Protein 1BLE (pdb70)

InterPro domains:
  IPR004720 Phosphotransferase system, sorbose subfamily IIB component [PF03830] (4-150)
  IPR004720 Phosphotransferase system, sorbose subfamily IIB component [PS51101] (1-163)
  IPR004720 Phosphotransferase system, sorbose subfamily IIB component [cd00001] (4-154)
  IPR018455 Phosphotransferase system, sorbose subfamily IIB component, subgroup [TIGR00854] (3-153)
  IPR036667 Phosphotransferase system, sorbose subfamily IIB component superfamily [G3DSA:3.40.35.10] (1-163)
  IPR036667 Phosphotransferase system, sorbose subfamily IIB component superfamily [SSF52728] (2-160)

Sequence (161 aa):
MNIVLARIDDRFIHGQILTRWIKVHAADRIIVVSDDIAQDEMRKTLILSVAPSNVKASAVSVSKMAKAFHSPRYEGVTAMLLFENPSDIVSLIEAGVPIKTVNVGGMRFENHRRQITKSVSVTEQDIKAFETLSDKGVKLELRQLPSDASEDFVQILRNVT

Solvent-accessible surface area: 8832 Å² total; per-residue (Å²): 34,77,34,39,12,1,1,0,19,36,164,16,24,102,58,141,47,3,43,89,8,7,146,89,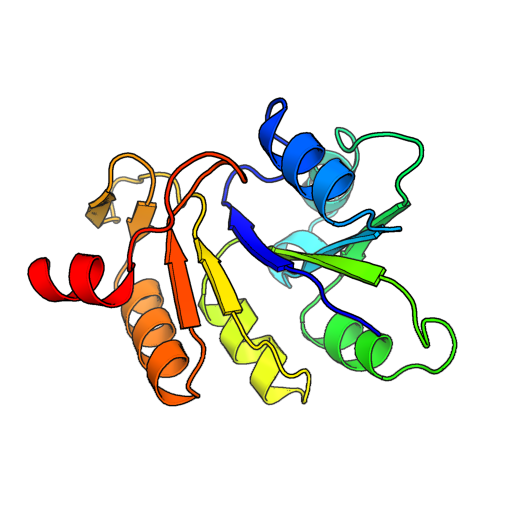67,77,11,63,55,2,13,1,0,1,56,102,0,32,160,63,157,141,80,80,89,108,11,45,75,97,27,39,102,150,21,132,34,46,4,30,25,12,78,102,0,11,142,13,25,107,30,111,193,46,140,61,23,26,0,0,0,0,0,36,33,0,32,24,0,23,46,0,29,126,44,42,1,91,11,179,56,0,2,0,1,9,1,143,112,54,155,131,44,134,108,20,28,202,50,0,2,1,30,147,134,7,28,144,9,2,58,47,0,46,127,106,61,8,110,6,13,18,53,56,40,29,82,64,88,59,94,79,0,39,118,41,5,126,121,51,109

Structure (mmCIF, N/CA/C/O backbone):
data_1BLE
#
_entry.id   1BLE
#
_cell.length_a   106.900
_cell.length_b   106.900
_cell.length_c   106.900
_cell.angle_alpha   90.00
_cell.angle_beta   90.00
_cell.angle_gamma   90.00
#
_symmetry.space_group_name_H-M   'P 43 3 2'
#
loop_
_entity.id
_entity.type
_entity.pdbx_description
1 polymer 'FRUCTOSE PERMEASE'
2 water water
#
loop_
_atom_site.group_PDB
_atom_site.id
_atom_site.type_symbol
_atom_site.label_atom_id
_atom_site.label_alt_id
_atom_site.label_comp_id
_atom_site.label_asym_id
_atom_site.label_entity_id
_atom_site.label_seq_id
_atom_site.pdbx_PDB_ins_code
_atom_site.Cartn_x
_atom_site.Cartn_y
_atom_site.Cartn_z
_atom_site.occupancy
_atom_site.B_iso_or_equiv
_atom_site.auth_seq_id
_atom_site.auth_comp_id
_atom_site.auth_asym_id
_atom_site.auth_atom_id
_atom_site.pdbx_PDB_model_num
ATOM 1 N N . MET A 1 2 ? 3.461 70.316 27.465 1.00 60.11 2 MET A N 1
ATOM 2 C CA . MET A 1 2 ? 4.916 70.058 27.389 1.00 56.36 2 MET A CA 1
ATOM 3 C C . MET A 1 2 ? 5.234 68.604 27.702 1.00 54.65 2 MET A C 1
ATOM 4 O O . MET A 1 2 ? 4.725 68.036 28.678 1.00 55.37 2 MET A O 1
ATOM 9 N N . ASN A 1 3 ? 6.107 68.012 26.899 1.00 53.85 3 ASN A N 1
ATOM 10 C CA . ASN A 1 3 ? 6.471 66.606 27.095 1.00 53.56 3 ASN A CA 1
ATOM 11 C C . ASN A 1 3 ? 7.754 66.464 27.901 1.00 51.48 3 ASN A C 1
ATOM 12 O O . ASN A 1 3 ? 8.856 66.682 27.381 1.00 50.92 3 ASN A O 1
ATOM 17 N N . ILE A 1 4 ? 7.591 66.100 29.173 1.00 49.02 4 ILE A N 1
ATOM 18 C CA . ILE A 1 4 ? 8.688 65.905 30.134 1.00 48.53 4 ILE A CA 1
ATOM 19 C C . ILE A 1 4 ? 9.249 64.464 30.000 1.00 49.74 4 ILE A C 1
ATOM 20 O O . ILE A 1 4 ? 8.623 63.493 30.451 1.00 54.73 4 ILE A O 1
ATOM 25 N N . VAL A 1 5 ? 10.440 64.323 29.419 1.00 46.17 5 VAL A N 1
ATOM 26 C CA . VAL A 1 5 ? 11.014 63.014 29.189 1.00 44.61 5 VAL A CA 1
ATOM 27 C C . VAL A 1 5 ? 11.826 62.405 30.332 1.00 46.07 5 VAL A C 1
ATOM 28 O O . VAL A 1 5 ? 12.059 61.181 30.357 1.00 45.87 5 VAL A O 1
ATOM 32 N N . LEU A 1 6 ? 12.237 63.250 31.286 1.00 46.50 6 LEU A N 1
ATOM 33 C CA . LEU A 1 6 ? 13.055 62.816 32.440 1.00 46.08 6 LEU A CA 1
ATOM 34 C C . LEU A 1 6 ? 13.084 63.919 33.449 1.00 44.72 6 LEU A C 1
ATOM 35 O O . LEU A 1 6 ? 13.261 65.058 33.043 1.00 45.78 6 LEU A O 1
ATOM 40 N N . ALA A 1 7 ? 12.868 63.599 34.730 1.00 44.76 7 ALA A N 1
ATOM 41 C CA . ALA A 1 7 ? 12.941 64.584 35.830 1.00 44.05 7 ALA A CA 1
ATOM 42 C C . ALA A 1 7 ? 14.119 64.020 36.611 1.00 45.34 7 ALA A C 1
ATOM 43 O O . ALA A 1 7 ? 14.063 62.877 37.037 1.00 49.07 7 ALA A O 1
ATOM 45 N N . ARG A 1 8 ? 15.205 64.781 36.748 1.00 45.93 8 ARG A N 1
ATOM 46 C CA . ARG A 1 8 ? 16.424 64.280 37.422 1.00 45.50 8 ARG A CA 1
ATOM 47 C C . ARG A 1 8 ? 16.902 65.073 38.606 1.00 45.34 8 ARG A C 1
ATOM 48 O O . ARG A 1 8 ? 16.901 66.308 38.570 1.00 45.85 8 ARG A O 1
ATOM 56 N N . ILE A 1 9 ? 17.368 64.362 39.628 1.00 43.14 9 ILE A N 1
ATOM 57 C CA . ILE A 1 9 ? 17.898 65.018 40.797 1.00 43.09 9 ILE A CA 1
ATOM 58 C C . ILE A 1 9 ? 19.402 64.972 40.680 1.00 46.67 9 ILE A C 1
ATOM 59 O O . ILE A 1 9 ? 20.011 63.907 40.539 1.00 45.75 9 ILE A O 1
ATOM 64 N N . ASP A 1 10 ? 20.006 66.146 40.786 1.00 50.74 10 ASP A N 1
ATOM 65 C CA . ASP A 1 10 ? 21.436 66.235 40.714 1.00 53.50 10 ASP A CA 1
ATOM 66 C C . ASP A 1 10 ? 21.986 67.542 41.222 1.00 54.85 10 ASP A C 1
ATOM 67 O O . ASP A 1 10 ? 21.899 68.533 40.532 1.00 55.15 10 ASP A O 1
ATOM 72 N N . ASP A 1 11 ? 22.578 67.488 42.418 1.00 61.92 11 ASP A N 1
ATOM 73 C CA . ASP A 1 11 ? 23.226 68.577 43.178 1.00 62.05 11 ASP A CA 1
ATOM 74 C C . ASP A 1 11 ? 24.222 69.316 42.337 1.00 64.77 11 ASP A C 1
ATOM 75 O O . ASP A 1 11 ? 24.267 70.528 42.435 1.00 66.49 11 ASP A O 1
ATOM 80 N N . ARG A 1 12 ? 25.048 68.589 41.560 1.00 67.51 12 ARG A N 1
ATOM 81 C CA . ARG A 1 12 ? 26.103 69.162 40.695 1.00 70.56 12 ARG A CA 1
ATOM 82 C C . ARG A 1 12 ? 25.759 69.720 39.288 1.00 75.64 12 ARG A C 1
ATOM 83 O O . ARG A 1 12 ? 26.621 70.349 38.649 1.00 77.28 12 ARG A O 1
ATOM 91 N N . PHE A 1 13 ? 24.500 69.519 38.851 1.00 81.60 13 PHE A N 1
ATOM 92 C CA . PHE A 1 13 ? 23.868 70.003 37.575 1.00 86.13 13 PHE A CA 1
ATOM 93 C C . PHE A 1 13 ? 24.421 69.588 36.202 1.00 90.92 13 PHE A C 1
ATOM 94 O O . PHE A 1 13 ? 24.099 68.491 35.697 1.00 93.08 13 PHE A O 1
ATOM 102 N N . ILE A 1 14 ? 25.131 70.539 35.573 1.00 94.12 14 ILE A N 1
ATOM 103 C CA . ILE A 1 14 ? 25.781 70.369 34.264 1.00 94.13 14 ILE A CA 1
ATOM 104 C C . ILE A 1 14 ? 27.264 70.036 34.499 1.00 97.91 14 ILE A C 1
ATOM 105 O O . ILE A 1 14 ? 28.154 70.887 34.293 1.00 99.75 14 ILE A O 1
ATOM 110 N N . HIS A 1 15 ? 27.495 68.818 35.004 1.00 99.55 15 HIS A N 1
ATOM 111 C CA . HIS A 1 15 ? 28.817 68.284 35.303 1.00 101.97 15 HIS A CA 1
ATOM 112 C C . HIS A 1 15 ? 29.148 67.145 34.321 1.00 101.30 15 HIS A C 1
ATOM 113 O O . HIS A 1 15 ? 28.294 66.295 34.033 1.00 103.28 15 HIS A O 1
ATOM 120 N N . GLY A 1 16 ? 30.390 67.132 33.825 1.00 97.57 16 GLY A N 1
ATOM 121 C CA . GLY A 1 16 ? 30.839 66.086 32.919 1.00 92.32 16 GLY A CA 1
ATOM 122 C C . GLY A 1 16 ? 29.951 65.761 31.731 1.00 88.91 16 GLY A C 1
ATOM 123 O O . GLY A 1 16 ? 29.111 66.565 31.321 1.00 89.81 16 GLY A O 1
ATOM 124 N N . GLN A 1 17 ? 30.117 64.562 31.189 1.00 84.46 17 GLN A N 1
ATOM 125 C CA . GLN A 1 17 ? 29.336 64.146 30.036 1.00 79.40 17 GLN A CA 1
ATOM 126 C C . GLN A 1 17 ? 28.011 63.519 30.424 1.00 75.00 17 GLN A C 1
ATOM 127 O O . GLN A 1 17 ? 27.235 63.159 29.555 1.00 76.76 17 GLN A O 1
ATOM 133 N N . ILE A 1 18 ? 27.751 63.390 31.719 1.00 67.90 18 ILE A N 1
ATOM 134 C CA . ILE A 1 18 ? 26.519 62.790 32.193 1.00 62.16 18 ILE A CA 1
ATOM 135 C C . ILE A 1 18 ? 25.241 63.339 31.537 1.00 60.94 18 ILE A C 1
ATOM 136 O O . ILE A 1 18 ? 24.561 62.646 30.775 1.00 60.27 18 ILE A O 1
ATOM 141 N N . LEU A 1 19 ? 24.907 64.588 31.817 1.00 59.18 19 LEU A N 1
ATOM 142 C CA . LEU A 1 19 ? 23.683 65.161 31.275 1.00 58.05 19 LEU A CA 1
ATOM 143 C C . LEU A 1 19 ? 23.542 65.069 29.744 1.00 57.97 19 LEU A C 1
ATOM 144 O O . LEU A 1 19 ? 22.465 64.823 29.223 1.00 58.06 19 LEU A O 1
ATOM 149 N N . THR A 1 20 ? 24.651 65.237 29.043 1.00 58.36 20 THR A N 1
ATOM 150 C CA . THR A 1 20 ? 24.689 65.178 27.586 1.00 58.49 20 THR A CA 1
ATOM 151 C C . THR A 1 20 ? 24.214 63.809 27.114 1.00 60.97 20 THR A C 1
ATOM 152 O O . THR A 1 20 ? 23.457 63.678 26.148 1.00 63.09 20 THR A O 1
ATOM 156 N N . ARG A 1 21 ? 24.618 62.781 27.834 1.00 61.42 21 ARG A N 1
ATOM 157 C CA . ARG A 1 21 ? 24.235 61.444 27.450 1.00 60.65 21 ARG A CA 1
ATOM 158 C C . ARG A 1 21 ? 22.740 61.243 27.565 1.00 58.72 21 ARG A C 1
ATOM 159 O O . ARG A 1 21 ? 22.145 60.625 26.697 1.00 57.72 21 ARG A O 1
ATOM 167 N N . TRP A 1 22 ? 22.110 61.832 28.582 1.00 58.18 22 TRP A N 1
ATOM 168 C CA . TRP A 1 22 ? 20.666 61.678 28.741 1.00 55.63 22 TRP A CA 1
ATOM 169 C C . TRP A 1 22 ? 19.974 62.400 27.624 1.00 57.75 22 TRP A C 1
ATOM 170 O O . TRP A 1 22 ? 19.011 61.897 27.055 1.00 58.45 22 TRP A O 1
ATOM 181 N N . ILE A 1 23 ? 20.520 63.553 27.280 1.00 58.37 23 ILE A N 1
ATOM 182 C CA . ILE A 1 23 ? 19.955 64.358 26.224 1.00 60.78 23 ILE A CA 1
ATOM 183 C C . ILE A 1 23 ? 19.970 63.633 24.882 1.00 62.10 23 ILE A C 1
ATOM 184 O O . ILE A 1 23 ? 18.919 63.429 24.276 1.00 61.76 23 ILE A O 1
ATOM 189 N N . LYS A 1 24 ? 21.150 63.183 24.441 1.00 62.99 24 LYS A N 1
ATOM 190 C CA . LYS A 1 24 ? 21.247 62.504 23.128 1.00 61.70 24 LYS A CA 1
ATOM 191 C C . LYS A 1 24 ? 20.264 61.338 23.040 1.00 57.60 24 LYS A C 1
ATOM 192 O O . LYS A 1 24 ? 19.635 61.108 22.010 1.00 61.49 24 LYS A O 1
ATOM 198 N N . VAL A 1 25 ? 20.019 60.735 24.183 1.00 52.37 25 VAL A N 1
ATOM 199 C CA . VAL A 1 25 ? 19.183 59.579 24.247 1.00 51.77 25 VAL A CA 1
ATOM 200 C C . VAL A 1 25 ? 17.709 59.878 24.164 1.00 52.90 25 VAL A C 1
ATOM 201 O O . VAL A 1 25 ? 16.964 59.140 23.557 1.00 55.00 25 VAL A O 1
ATOM 205 N N . HIS A 1 26 ? 17.264 60.960 24.764 1.00 54.97 26 HIS A N 1
ATOM 206 C CA . HIS A 1 26 ? 15.845 61.292 24.698 1.00 55.89 26 HIS A CA 1
ATOM 207 C C . HIS A 1 26 ? 15.585 62.302 23.561 1.00 59.92 26 HIS A C 1
ATOM 208 O O . HIS A 1 26 ? 14.428 62.539 23.195 1.00 62.58 26 HIS A O 1
ATOM 215 N N . ALA A 1 27 ? 16.647 62.887 23.005 1.00 60.19 27 ALA A N 1
ATOM 216 C CA . ALA A 1 27 ? 16.501 63.906 21.977 1.00 60.03 27 ALA A CA 1
ATOM 217 C C . ALA A 1 27 ? 15.605 65.054 22.546 1.00 61.67 27 ALA A C 1
ATOM 218 O O . ALA A 1 27 ? 14.466 65.258 22.110 1.00 64.28 27 ALA A O 1
ATOM 220 N N . ALA A 1 28 ? 16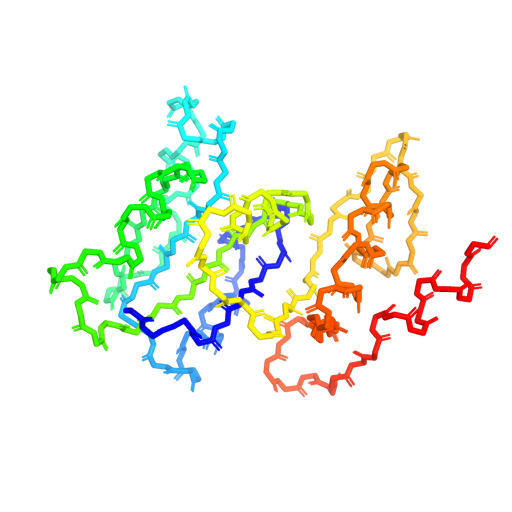.109 65.774 23.549 1.00 59.34 28 ALA A N 1
ATOM 221 C CA . ALA A 1 28 ? 15.347 66.855 24.161 1.00 58.02 28 ALA A CA 1
ATOM 222 C C . ALA A 1 28 ? 15.785 68.172 23.578 1.00 58.26 28 ALA A C 1
ATOM 223 O O . ALA A 1 28 ? 16.940 68.317 23.205 1.00 57.98 28 ALA A O 1
ATOM 225 N N . ASP A 1 29 ? 14.856 69.120 23.496 1.00 60.30 29 ASP A N 1
ATOM 226 C CA . ASP A 1 29 ? 15.133 70.429 22.923 1.00 66.06 29 ASP A CA 1
ATOM 227 C C . ASP A 1 29 ? 15.760 71.322 24.001 1.00 68.25 29 ASP A C 1
ATOM 228 O O . ASP A 1 29 ? 16.762 72.028 23.764 1.00 69.22 29 ASP A O 1
ATOM 233 N N . ARG A 1 30 ? 15.210 71.218 25.208 1.00 67.83 30 ARG A N 1
ATOM 234 C CA . ARG A 1 30 ? 15.648 72.041 26.332 1.00 67.01 30 ARG A CA 1
ATOM 235 C C . ARG A 1 30 ? 15.841 71.381 27.694 1.00 63.54 30 ARG A C 1
ATOM 236 O O . ARG A 1 30 ? 15.213 70.371 27.989 1.00 62.18 30 ARG A O 1
ATOM 244 N N . ILE A 1 31 ? 16.698 71.996 28.517 1.00 58.76 31 ILE A N 1
ATOM 245 C CA . ILE A 1 31 ? 16.995 71.559 29.873 1.00 53.43 31 ILE A CA 1
ATOM 246 C C . ILE A 1 31 ? 16.553 72.680 30.790 1.00 51.25 31 ILE A C 1
ATOM 247 O O . ILE A 1 31 ? 16.984 73.811 30.645 1.00 49.63 31 ILE A O 1
ATOM 252 N N . ILE A 1 32 ? 15.710 72.377 31.753 1.00 48.89 32 ILE A N 1
ATOM 253 C CA . ILE A 1 32 ? 15.282 73.417 32.644 1.00 49.46 32 ILE A CA 1
ATOM 254 C C . ILE A 1 32 ? 15.620 73.049 34.079 1.00 50.08 32 ILE A C 1
ATOM 255 O O . ILE A 1 32 ? 15.327 71.940 34.532 1.00 51.81 32 ILE A O 1
ATOM 260 N N . VAL A 1 33 ? 16.291 73.958 34.776 1.00 50.45 33 VAL A N 1
ATOM 261 C CA . VAL A 1 33 ? 16.623 73.730 36.195 1.00 48.93 33 VAL A CA 1
ATOM 262 C C . VAL A 1 33 ? 15.467 74.341 36.979 1.00 48.02 33 VAL A C 1
ATOM 263 O O . VAL A 1 33 ? 15.096 75.505 36.771 1.00 48.04 33 VAL A O 1
ATOM 267 N N . VAL A 1 34 ? 14.825 73.521 37.797 1.00 46.77 34 VAL A N 1
ATOM 268 C CA . VAL A 1 34 ? 13.673 73.990 38.571 1.00 45.56 34 VAL A CA 1
ATOM 269 C C . VAL A 1 34 ? 14.107 74.110 40.038 1.00 46.06 34 VAL A C 1
ATOM 270 O O . VAL A 1 34 ? 14.471 73.123 40.670 1.00 47.32 34 VAL A O 1
ATOM 274 N N . SER A 1 35 ? 14.145 75.333 40.551 1.00 46.56 35 SER A N 1
ATOM 275 C CA . SER A 1 35 ? 14.555 75.568 41.940 1.00 49.27 35 SER A CA 1
ATOM 276 C C . SER A 1 35 ? 14.302 77.004 42.267 1.00 51.35 35 SER A C 1
ATOM 277 O O . SER A 1 35 ? 14.743 77.854 41.531 1.00 52.07 35 SER A O 1
ATOM 280 N N . ASP A 1 36 ? 13.623 77.280 43.384 1.00 56.93 36 ASP A N 1
ATOM 281 C CA . ASP A 1 36 ? 13.334 78.666 43.786 1.00 58.74 36 ASP A CA 1
ATOM 282 C C . ASP A 1 36 ? 14.614 79.404 44.190 1.00 60.81 36 ASP A C 1
ATOM 283 O O . ASP A 1 36 ? 14.849 80.506 43.720 1.00 63.03 36 ASP A O 1
ATOM 288 N N . ASP A 1 37 ? 15.483 78.748 44.961 1.00 62.55 37 ASP A N 1
ATOM 289 C CA . ASP A 1 37 ? 16.748 79.332 45.424 1.00 64.86 37 ASP A CA 1
ATOM 290 C C . ASP A 1 37 ? 17.635 79.778 44.247 1.00 62.69 37 ASP A C 1
ATOM 291 O O . ASP A 1 37 ? 18.072 80.912 44.171 1.00 63.05 37 ASP A O 1
ATOM 296 N N . ILE A 1 38 ? 17.920 78.851 43.348 1.00 61.28 38 ILE A N 1
ATOM 297 C CA . ILE A 1 38 ? 18.752 79.087 42.176 1.00 57.99 38 ILE A CA 1
ATOM 298 C C . ILE A 1 38 ? 18.161 80.144 41.219 1.00 59.03 38 ILE A C 1
ATOM 299 O O . ILE A 1 38 ? 18.884 80.825 40.509 1.00 61.00 38 ILE A O 1
ATOM 304 N N . ALA A 1 39 ? 16.855 80.328 41.240 1.00 59.85 39 ALA A N 1
ATOM 305 C CA . ALA A 1 39 ? 16.216 81.269 40.324 1.00 59.87 39 ALA A CA 1
ATOM 306 C C . ALA A 1 39 ? 16.258 82.691 40.782 1.00 61.38 39 ALA A C 1
ATOM 307 O O . ALA A 1 39 ? 16.005 83.586 39.992 1.00 63.68 39 ALA A O 1
ATOM 309 N N . GLN A 1 40 ? 16.412 82.886 42.084 1.00 61.91 40 GLN A N 1
ATOM 310 C CA . GLN A 1 40 ? 16.495 84.221 42.666 1.00 61.18 40 GLN A CA 1
ATOM 311 C C . GLN A 1 40 ? 17.959 84.585 42.961 1.00 61.84 40 GLN A C 1
ATOM 312 O O . GLN A 1 40 ? 18.239 85.697 43.417 1.00 66.84 40 GLN A O 1
ATOM 318 N N . ASP A 1 41 ? 18.888 83.663 42.720 1.00 59.47 41 ASP A N 1
ATOM 319 C CA . ASP A 1 41 ? 20.282 83.925 43.021 1.00 59.08 41 ASP A CA 1
ATOM 320 C C . ASP A 1 41 ? 21.034 84.160 41.754 1.00 59.88 41 ASP A C 1
ATOM 321 O O . ASP A 1 41 ? 21.463 83.225 41.104 1.00 57.10 41 ASP A O 1
ATOM 326 N N . GLU A 1 42 ? 21.228 85.434 41.441 1.00 65.36 42 GLU A N 1
ATOM 327 C CA . GLU A 1 42 ? 21.937 85.876 40.233 1.00 68.50 42 GLU A CA 1
ATOM 328 C C . GLU A 1 42 ? 23.317 85.226 39.975 1.00 68.71 42 GLU A C 1
ATOM 329 O O . GLU A 1 42 ? 23.661 84.896 38.844 1.00 73.20 42 GLU A O 1
ATOM 335 N N . MET A 1 43 ? 24.091 85.020 41.019 1.00 66.31 43 MET A N 1
ATOM 336 C CA . MET A 1 43 ? 25.397 84.397 40.883 1.00 66.17 43 MET A CA 1
ATOM 337 C C . MET A 1 43 ? 25.319 82.895 40.621 1.00 65.94 43 MET A C 1
ATOM 338 O O . MET A 1 43 ? 26.304 82.273 40.221 1.00 70.11 43 MET A O 1
ATOM 343 N N . ARG A 1 44 ? 24.158 82.301 40.829 1.00 63.06 44 ARG A N 1
ATOM 344 C CA . ARG A 1 44 ? 24.034 80.872 40.652 1.00 58.56 44 ARG A CA 1
ATOM 345 C C . ARG A 1 44 ? 23.204 80.484 39.422 1.00 56.25 44 ARG A C 1
ATOM 346 O O . ARG A 1 44 ? 23.436 79.427 38.837 1.00 52.34 44 ARG A O 1
ATOM 354 N N . LYS A 1 45 ? 22.239 81.318 39.019 1.00 56.58 45 LYS A N 1
ATOM 355 C CA . LYS A 1 45 ? 21.440 80.992 37.829 1.00 57.60 45 LYS A CA 1
ATOM 356 C C . LYS A 1 45 ? 22.410 80.984 36.633 1.00 60.34 45 LYS A C 1
ATOM 357 O O . LYS A 1 45 ? 22.577 79.958 35.969 1.00 61.39 45 LYS A O 1
ATOM 363 N N . THR A 1 46 ? 23.119 82.095 36.430 1.00 63.89 46 THR A N 1
ATOM 364 C CA . THR A 1 46 ? 24.089 82.230 35.336 1.00 65.21 46 THR A CA 1
ATOM 365 C C . THR A 1 46 ? 25.071 81.079 35.363 1.00 64.13 46 THR A C 1
ATOM 366 O O . THR A 1 46 ? 25.078 80.239 34.486 1.00 62.62 46 THR A O 1
ATOM 370 N N . LEU A 1 47 ? 25.845 81.033 36.440 1.00 67.42 47 LEU A N 1
ATOM 371 C CA . LEU A 1 47 ? 26.855 80.007 36.698 1.00 68.74 47 LEU A CA 1
ATOM 372 C C . LEU A 1 47 ? 26.384 78.562 36.486 1.00 69.40 47 LEU A C 1
ATOM 373 O O . LEU A 1 47 ? 27.199 77.702 36.202 1.00 72.71 47 LEU A O 1
ATOM 378 N N . ILE A 1 48 ? 25.096 78.270 36.609 1.00 69.33 48 ILE A N 1
ATOM 379 C CA . ILE A 1 48 ? 24.664 76.896 36.355 1.00 70.35 48 ILE A CA 1
ATOM 380 C C . ILE A 1 48 ? 24.488 76.691 34.846 1.00 68.78 48 ILE A C 1
ATOM 381 O O . ILE A 1 48 ? 25.116 75.821 34.275 1.00 67.08 48 ILE A O 1
ATOM 386 N N . LEU A 1 49 ? 23.739 77.588 34.209 1.00 69.63 49 LEU A N 1
ATOM 387 C CA . LEU A 1 49 ? 23.413 77.533 32.779 1.00 72.23 49 LEU A CA 1
ATOM 388 C C . LEU A 1 49 ? 24.536 77.902 31.841 1.00 74.36 49 LEU A C 1
ATOM 389 O O . LEU A 1 49 ? 24.321 78.056 30.640 1.00 76.28 49 LEU A O 1
ATOM 394 N N . SER A 1 50 ? 25.705 78.177 32.384 1.00 76.09 50 SER A N 1
ATOM 395 C CA . SER A 1 50 ? 26.823 78.561 31.530 1.00 75.36 50 SER A CA 1
ATOM 396 C C . SER A 1 50 ? 27.753 77.403 31.111 1.00 76.82 50 SER A C 1
ATOM 397 O O . SER A 1 50 ? 28.718 77.611 30.394 1.00 79.55 50 SER A O 1
ATOM 400 N N . VAL A 1 51 ? 27.476 76.194 31.565 1.00 76.77 51 VAL A N 1
ATOM 401 C CA . VAL A 1 51 ? 28.309 75.092 31.198 1.00 77.89 51 VAL A CA 1
ATOM 402 C C . VAL A 1 51 ? 27.456 74.024 30.585 1.00 82.55 51 VAL A C 1
ATOM 403 O O . VAL A 1 51 ? 27.845 72.858 30.559 1.00 85.66 51 VAL A O 1
ATOM 407 N N . ALA A 1 52 ? 26.268 74.424 30.130 1.00 84.78 52 ALA A N 1
ATOM 408 C CA . ALA A 1 52 ? 25.331 73.513 29.460 1.00 87.06 52 ALA A CA 1
ATOM 409 C C . ALA A 1 52 ? 25.721 73.442 27.966 1.00 88.25 52 ALA A C 1
ATOM 410 O O . ALA A 1 52 ? 26.260 74.415 27.428 1.00 88.13 52 ALA A O 1
ATOM 412 N N . PRO A 1 53 ? 25.456 72.291 27.292 1.00 87.96 53 PRO A N 1
ATOM 413 C CA . PRO A 1 53 ? 25.774 72.079 25.862 1.00 87.27 53 PRO A CA 1
ATOM 414 C C . PRO A 1 53 ? 24.976 72.916 24.842 1.00 89.52 53 PRO A C 1
ATOM 415 O O . PRO A 1 53 ? 23.806 73.265 25.086 1.00 91.08 53 PRO A O 1
ATOM 419 N N . SER A 1 54 ? 25.631 73.298 23.729 1.00 89.89 54 SER A N 1
ATOM 420 C CA . SER A 1 54 ? 24.988 74.087 22.668 1.00 86.88 54 SER A CA 1
ATOM 421 C C . SER A 1 54 ? 24.155 73.138 21.819 1.00 85.54 54 SER A C 1
ATOM 422 O O . SER A 1 54 ? 24.387 71.921 21.826 1.00 85.84 54 SER A O 1
ATOM 425 N N . ASN A 1 55 ? 23.239 73.699 21.040 1.00 82.55 55 ASN A N 1
ATOM 426 C CA . ASN A 1 55 ? 22.303 72.905 20.242 1.00 80.69 55 ASN A CA 1
ATOM 427 C C . ASN A 1 55 ? 21.225 72.507 21.239 1.00 78.19 55 ASN A C 1
ATOM 428 O O . ASN A 1 55 ? 20.330 71.707 20.929 1.00 80.76 55 ASN A O 1
ATOM 433 N N . VAL A 1 56 ? 21.360 73.011 22.467 1.00 72.07 56 VAL A N 1
ATOM 434 C CA . VAL A 1 56 ? 20.360 72.760 23.510 1.00 67.56 56 VAL A CA 1
ATOM 435 C C . VAL A 1 56 ? 20.049 74.028 24.317 1.00 63.82 56 VAL A C 1
ATOM 436 O O . VAL A 1 56 ? 20.945 74.649 24.900 1.00 62.26 56 VAL A O 1
ATOM 440 N N . LYS A 1 57 ? 18.786 74.431 24.304 1.00 58.65 57 LYS A N 1
ATOM 441 C CA . LYS A 1 57 ? 18.366 75.616 25.024 1.00 58.31 57 LYS A CA 1
ATOM 442 C C . LYS A 1 57 ? 18.286 75.215 26.503 1.00 55.68 57 LYS A C 1
ATOM 443 O O . LYS A 1 57 ? 17.952 74.091 26.829 1.00 56.82 57 LYS A O 1
ATOM 449 N N . ALA A 1 58 ? 18.685 76.114 27.387 1.00 52.20 58 ALA A N 1
ATOM 450 C CA . ALA A 1 58 ? 18.714 75.853 28.805 1.00 47.85 58 ALA A CA 1
ATOM 451 C C . ALA A 1 58 ? 18.225 77.056 29.544 1.00 48.71 58 ALA A C 1
ATOM 452 O O . ALA A 1 58 ? 18.441 78.157 29.114 1.00 51.54 58 ALA A O 1
ATOM 454 N N . SER A 1 59 ? 17.568 76.864 30.668 1.00 51.48 59 SER A N 1
ATOM 455 C CA . SER A 1 59 ? 17.118 78.021 31.451 1.00 54.93 59 SER A CA 1
ATOM 456 C C . SER A 1 59 ? 16.802 77.588 32.867 1.00 52.81 59 SER A C 1
ATOM 457 O O . SER A 1 59 ? 16.635 76.397 33.135 1.00 56.45 59 SER A O 1
ATOM 460 N N . ALA A 1 60 ? 16.802 78.532 33.792 1.00 50.58 60 ALA A N 1
ATOM 461 C CA . ALA A 1 60 ? 16.510 78.186 35.183 1.00 50.00 60 ALA A CA 1
ATOM 462 C C . ALA A 1 60 ? 15.310 78.971 35.689 1.00 50.16 60 ALA A C 1
ATOM 463 O O . ALA A 1 60 ? 15.291 80.199 35.693 1.00 52.24 60 ALA A O 1
ATOM 465 N N . VAL A 1 61 ? 14.290 78.245 36.089 1.00 50.20 61 VAL A N 1
ATOM 466 C CA . VAL A 1 61 ? 13.089 78.866 36.577 1.00 51.21 61 VAL A CA 1
ATOM 467 C C . VAL A 1 61 ? 12.754 78.315 37.959 1.00 53.94 61 VAL A C 1
ATOM 468 O O . VAL A 1 61 ? 13.409 77.391 38.446 1.00 54.75 61 VAL A O 1
ATOM 472 N N . SER A 1 62 ? 11.736 78.908 38.575 1.00 57.15 62 SER A N 1
ATOM 473 C CA . SER A 1 62 ? 11.216 78.542 39.892 1.00 61.28 62 SER A CA 1
ATOM 474 C C . SER A 1 62 ? 10.040 77.555 39.780 1.00 64.14 62 SER A C 1
ATOM 475 O O . SER A 1 62 ? 9.428 77.428 38.717 1.00 65.57 62 SER A O 1
ATOM 478 N N . VAL A 1 63 ? 9.692 76.898 40.887 1.00 66.74 63 VAL A N 1
ATOM 479 C CA . VAL A 1 63 ? 8.590 75.937 40.880 1.00 66.62 63 VAL A CA 1
ATOM 480 C C . VAL A 1 63 ? 7.300 76.559 40.363 1.00 68.68 63 VAL A C 1
ATOM 481 O O . VAL A 1 63 ? 6.510 75.906 39.690 1.00 71.36 63 VAL A O 1
ATOM 485 N N . SER A 1 64 ? 7.148 77.849 40.600 1.00 70.46 64 SER A N 1
ATOM 486 C CA . SER A 1 64 ? 5.966 78.592 40.173 1.00 71.33 64 SER A CA 1
ATOM 487 C C . SER A 1 64 ? 5.890 78.859 38.648 1.00 70.38 64 SER A C 1
ATOM 488 O O . SER A 1 64 ? 4.823 78.656 38.036 1.00 72.78 64 SER A O 1
ATOM 491 N N . LYS A 1 65 ? 7.004 79.306 38.048 1.00 65.29 65 LYS A N 1
ATOM 492 C CA . LYS A 1 65 ? 7.069 79.587 36.615 1.00 59.34 65 LYS A CA 1
ATOM 493 C C . LYS A 1 65 ? 7.052 78.266 35.856 1.00 57.30 65 LYS A C 1
ATOM 494 O O . LYS A 1 65 ? 6.400 78.157 34.827 1.00 57.57 65 LYS A O 1
ATOM 500 N N . MET A 1 66 ? 7.714 77.239 36.384 1.00 54.35 66 MET A N 1
ATOM 501 C CA . MET A 1 66 ? 7.716 75.928 35.721 1.00 54.97 66 MET A CA 1
ATOM 502 C C . MET A 1 66 ? 6.275 75.472 35.586 1.00 55.58 66 MET A C 1
ATOM 503 O O . MET A 1 66 ? 5.829 75.148 34.499 1.00 57.70 66 MET A O 1
ATOM 508 N N . ALA A 1 67 ? 5.535 75.536 36.689 1.00 56.14 67 ALA A N 1
ATOM 509 C CA . ALA A 1 67 ? 4.114 75.182 36.718 1.00 53.42 67 ALA A CA 1
ATOM 510 C C . ALA A 1 67 ? 3.415 75.935 35.602 1.00 52.14 67 ALA A C 1
ATOM 511 O O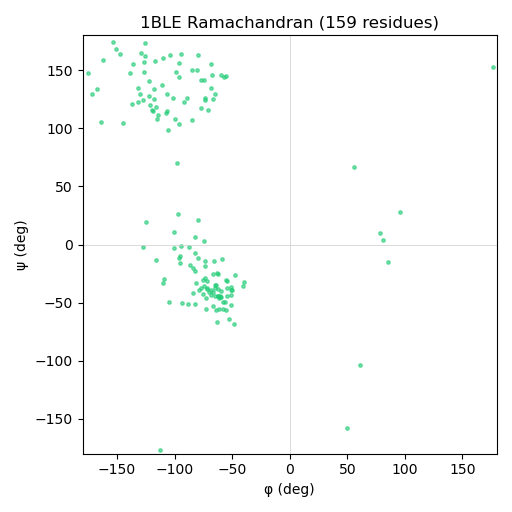 . ALA A 1 67 ? 2.758 75.319 34.755 1.00 52.43 67 ALA A O 1
ATOM 513 N N . LYS A 1 68 ? 3.620 77.257 35.556 1.00 51.75 68 LYS A N 1
ATOM 514 C CA . LYS A 1 68 ? 2.977 78.100 34.536 1.00 51.30 68 LYS A CA 1
ATOM 515 C C . LYS A 1 68 ? 3.401 77.741 33.145 1.00 53.27 68 LYS A C 1
ATOM 516 O O . LYS A 1 68 ? 2.546 77.571 32.291 1.00 54.74 68 LYS A O 1
ATOM 522 N N . ALA A 1 69 ? 4.700 77.524 32.935 1.00 55.31 69 ALA A N 1
ATOM 523 C CA . ALA A 1 69 ? 5.217 77.171 31.606 1.00 55.30 69 ALA A CA 1
ATOM 524 C C . ALA A 1 69 ? 4.749 75.797 31.137 1.00 55.39 69 ALA A C 1
ATOM 525 O O . ALA A 1 69 ? 4.364 75.638 29.989 1.00 53.67 69 ALA A O 1
ATOM 527 N N . PHE A 1 70 ? 4.728 74.825 32.038 1.00 58.05 70 PHE A N 1
ATOM 528 C CA . PHE A 1 70 ? 4.312 73.480 31.688 1.00 61.02 70 PHE A CA 1
ATOM 529 C C . PHE A 1 70 ? 2.990 73.449 30.967 1.00 64.11 70 PHE A C 1
ATOM 530 O O . PHE A 1 70 ? 2.774 72.617 30.083 1.00 64.54 70 PHE A O 1
ATOM 538 N N . HIS A 1 71 ? 2.090 74.338 31.381 1.00 67.53 71 HIS A N 1
ATOM 539 C CA . HIS A 1 71 ? 0.748 74.415 30.801 1.00 68.72 71 HIS A CA 1
ATOM 540 C C . HIS A 1 71 ? 0.615 75.452 29.691 1.00 70.05 71 HIS A C 1
ATOM 541 O O . HIS A 1 71 ? -0.355 75.432 28.933 1.00 71.96 71 HIS A O 1
ATOM 548 N N . SER A 1 72 ? 1.570 76.365 29.580 1.00 71.32 72 SER A N 1
ATOM 549 C CA . SER A 1 72 ? 1.464 77.360 28.507 1.00 73.73 72 SER A CA 1
ATOM 550 C C . SER A 1 72 ? 1.439 76.708 27.121 1.00 74.58 72 SER A C 1
ATOM 551 O O . SER A 1 72 ? 2.047 75.654 26.898 1.00 75.67 72 SER A O 1
ATOM 554 N N . PRO A 1 73 ? 0.684 77.306 26.186 1.00 75.79 73 PRO A N 1
ATOM 555 C CA . PRO A 1 73 ? 0.549 76.810 24.816 1.00 74.64 73 PRO A CA 1
ATOM 556 C C . PRO A 1 73 ? 1.772 77.022 23.913 1.00 73.57 73 PRO A C 1
ATOM 557 O O . PRO A 1 73 ? 1.907 76.355 22.878 1.00 70.86 73 PRO A O 1
ATOM 561 N N . ARG A 1 7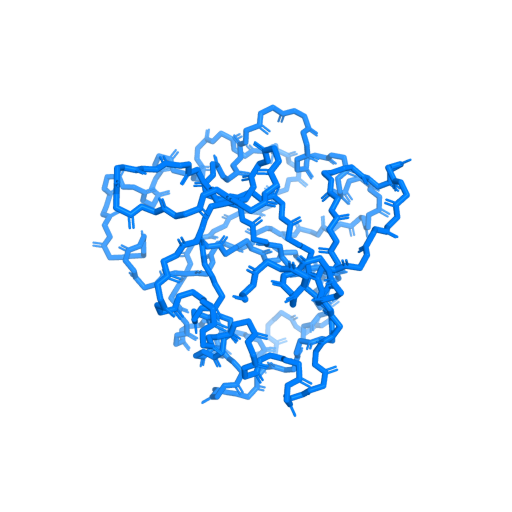4 ? 2.656 77.935 24.319 1.00 73.75 74 ARG A N 1
ATOM 562 C CA . ARG A 1 74 ? 3.874 78.244 23.559 1.00 72.00 74 ARG A CA 1
ATOM 563 C C . ARG A 1 74 ? 4.773 77.022 23.425 1.00 69.76 74 ARG A C 1
ATOM 564 O O . ARG A 1 74 ? 5.218 76.674 22.338 1.00 68.19 74 ARG A O 1
ATOM 572 N N . TYR A 1 75 ? 4.925 76.319 24.539 1.00 71.14 75 TYR A N 1
ATOM 573 C CA . TYR A 1 75 ? 5.768 75.144 24.639 1.00 73.24 75 TYR A CA 1
ATOM 574 C C . TYR A 1 75 ? 4.976 73.858 24.479 1.00 74.90 75 TYR A C 1
ATOM 575 O O . TYR A 1 75 ? 5.377 72.803 24.962 1.00 74.05 75 TYR A O 1
ATOM 584 N N . GLU A 1 76 ? 3.864 73.945 23.767 1.00 78.88 76 GLU A N 1
ATOM 585 C CA . GLU A 1 76 ? 3.019 72.785 23.556 1.00 82.56 76 GLU A CA 1
ATOM 586 C C . GLU A 1 76 ? 3.762 71.766 22.689 1.00 80.57 76 GLU A C 1
ATOM 587 O O . GLU A 1 76 ? 4.245 72.105 21.602 1.00 79.98 76 GLU A O 1
ATOM 593 N N . GLY A 1 77 ? 3.876 70.539 23.193 1.00 77.22 77 GLY A N 1
ATOM 594 C CA . GLY A 1 77 ? 4.556 69.500 22.450 1.00 74.38 77 GLY A CA 1
ATOM 595 C C . GLY A 1 77 ? 6.066 69.461 22.620 1.00 74.02 77 GLY A C 1
ATOM 596 O O . GLY A 1 77 ? 6.701 68.474 22.231 1.00 75.63 77 GLY A O 1
ATOM 597 N N . VAL A 1 78 ? 6.644 70.541 23.165 1.00 71.69 78 VAL A N 1
ATOM 598 C CA . VAL A 1 78 ? 8.097 70.654 23.410 1.00 65.76 78 VAL A CA 1
ATOM 599 C C . VAL A 1 78 ? 8.591 69.476 24.260 1.00 65.30 78 VAL A C 1
ATOM 600 O O . VAL A 1 78 ? 7.877 69.006 25.163 1.00 64.89 78 VAL A O 1
ATOM 604 N N . THR A 1 79 ? 9.814 69.024 23.978 1.00 61.70 79 THR A N 1
ATOM 605 C CA . THR A 1 79 ? 10.418 67.907 24.682 1.00 61.39 79 THR A CA 1
ATOM 606 C C . THR A 1 79 ? 11.493 68.429 25.617 1.00 60.28 79 THR A C 1
ATOM 607 O O . THR A 1 79 ? 12.518 68.933 25.160 1.00 62.87 79 THR A O 1
ATOM 611 N N . ALA A 1 80 ? 11.281 68.258 26.920 1.00 56.40 80 ALA A N 1
ATOM 612 C CA . ALA A 1 80 ? 12.218 68.750 27.924 1.00 53.13 80 ALA A CA 1
ATOM 613 C C . ALA A 1 80 ? 12.673 67.764 28.971 1.00 53.67 80 ALA A C 1
ATOM 614 O O . ALA A 1 80 ? 12.034 66.738 29.232 1.00 53.05 80 ALA A O 1
ATOM 616 N N . MET A 1 81 ? 13.743 68.154 29.651 1.00 53.27 81 MET A N 1
ATOM 617 C CA . MET A 1 81 ? 14.356 67.372 30.713 1.00 52.55 81 MET A CA 1
ATOM 618 C C . MET A 1 81 ? 14.564 68.354 31.876 1.00 52.46 81 MET A C 1
ATOM 619 O O . MET A 1 81 ? 15.133 69.430 31.680 1.00 55.81 81 MET A O 1
ATOM 624 N N . LEU A 1 82 ? 13.996 68.044 33.047 1.00 52.40 82 LEU A N 1
ATOM 625 C CA . LEU A 1 82 ? 14.113 68.904 34.254 1.00 49.82 82 LEU A CA 1
ATOM 626 C C . LEU A 1 82 ? 15.242 68.453 35.202 1.00 49.64 82 LEU A C 1
ATOM 627 O O . LEU A 1 82 ? 15.521 67.248 35.345 1.00 50.96 82 LEU A O 1
ATOM 632 N N . LEU A 1 83 ? 15.894 69.427 35.827 1.00 45.37 83 LEU A N 1
ATOM 633 C CA . LEU A 1 83 ? 16.952 69.164 36.773 1.00 43.62 83 LEU A CA 1
ATOM 634 C C . LEU A 1 83 ? 16.518 69.701 38.120 1.00 43.54 83 LEU A C 1
ATOM 635 O O . LEU A 1 83 ? 16.012 70.828 38.214 1.00 45.07 83 LEU A O 1
ATOM 640 N N . PHE A 1 84 ? 16.704 68.909 39.167 1.00 41.75 84 PHE A N 1
ATOM 641 C CA . PHE A 1 84 ? 16.306 69.324 40.512 1.00 42.81 84 PHE A CA 1
ATOM 642 C C . PHE A 1 84 ? 17.485 69.185 41.469 1.00 44.56 84 PHE A C 1
ATOM 643 O O . PHE A 1 84 ? 18.339 68.336 41.292 1.00 46.05 84 PHE A O 1
ATOM 651 N N . GLU A 1 85 ? 17.538 70.050 42.472 1.00 48.87 85 GLU A N 1
ATOM 652 C CA . GLU A 1 85 ? 18.590 70.019 43.499 1.00 52.07 85 GLU A CA 1
ATOM 653 C C . GLU A 1 85 ? 18.208 68.966 44.539 1.00 55.96 85 GLU A C 1
ATOM 654 O O . GLU A 1 85 ? 19.086 68.361 45.154 1.00 61.58 85 GLU A O 1
ATOM 660 N N . ASN A 1 86 ? 16.896 68.806 44.772 1.00 56.27 86 ASN A N 1
ATOM 661 C CA . ASN A 1 86 ? 16.351 67.916 45.814 1.00 55.48 86 ASN A CA 1
ATOM 662 C C . ASN A 1 86 ? 14.935 67.397 45.511 1.00 55.30 86 ASN A C 1
ATOM 663 O O . ASN A 1 86 ? 14.294 67.870 44.583 1.00 58.07 86 ASN A O 1
ATOM 668 N N . PRO A 1 87 ? 14.400 66.473 46.347 1.00 54.91 87 PRO A N 1
ATOM 669 C CA . PRO A 1 87 ? 13.043 65.926 46.138 1.00 53.19 87 PRO A CA 1
ATOM 670 C C . PRO A 1 87 ? 11.839 66.812 46.616 1.00 54.30 87 PRO A C 1
ATOM 671 O O . PRO A 1 87 ? 10.681 66.554 46.251 1.00 56.64 87 PRO A O 1
ATOM 675 N N . SER A 1 88 ? 12.083 67.868 47.386 1.00 50.91 88 SER A N 1
ATOM 676 C CA . SER A 1 88 ? 10.982 68.690 47.843 1.00 50.29 88 SER A CA 1
ATOM 677 C C . SER A 1 88 ? 10.458 69.585 46.739 1.00 51.65 88 SER A C 1
ATOM 678 O O . SER A 1 88 ? 9.255 69.766 46.588 1.00 54.81 88 SER A O 1
ATOM 681 N N . ASP A 1 89 ? 11.351 70.188 45.978 1.00 52.94 89 ASP A N 1
ATOM 682 C CA . ASP A 1 89 ? 10.912 71.033 44.894 1.00 51.03 89 ASP A CA 1
ATOM 683 C C . ASP A 1 89 ? 10.141 70.163 43.878 1.00 50.69 89 ASP A C 1
ATOM 684 O O . ASP A 1 89 ? 9.340 70.696 43.135 1.00 50.99 89 ASP A O 1
ATOM 689 N N . ILE A 1 90 ? 10.392 68.849 43.815 1.00 49.80 90 ILE A N 1
ATOM 690 C CA . ILE A 1 90 ? 9.661 67.999 42.862 1.00 50.58 90 ILE A CA 1
ATOM 691 C C . ILE A 1 90 ? 8.241 67.858 43.368 1.00 53.72 90 ILE A C 1
ATOM 692 O O . ILE A 1 90 ? 7.288 67.845 42.598 1.00 53.52 90 ILE A O 1
ATOM 697 N N . VAL A 1 91 ? 8.125 67.746 44.688 1.00 58.74 91 VAL A N 1
ATOM 698 C CA . VAL A 1 91 ? 6.832 67.655 45.372 1.00 58.83 91 VAL A CA 1
ATOM 699 C C . VAL A 1 91 ? 6.143 69.011 45.160 1.00 58.14 91 VAL A C 1
ATOM 700 O O . VAL A 1 91 ? 5.035 69.046 44.635 1.00 59.51 91 VAL A O 1
ATOM 704 N N . SER A 1 92 ? 6.831 70.114 45.488 1.00 55.44 92 SER A N 1
ATOM 705 C CA . SER A 1 92 ? 6.282 71.450 45.285 1.00 54.29 92 SER A CA 1
ATOM 706 C C . SER A 1 92 ? 5.765 71.624 43.853 1.00 57.71 92 SER A C 1
ATOM 707 O O . SER A 1 92 ? 4.709 72.220 43.655 1.00 61.08 92 SER A O 1
ATOM 710 N N . LEU A 1 93 ? 6.474 71.078 42.860 1.00 59.61 93 LEU A N 1
ATOM 711 C CA . LEU A 1 93 ? 6.071 71.239 41.453 1.00 58.90 93 LEU A CA 1
ATOM 712 C C . LEU A 1 93 ? 4.842 70.446 41.109 1.00 61.19 93 LEU A C 1
ATOM 713 O O . LEU A 1 93 ? 4.095 70.832 40.209 1.00 63.20 93 LEU A O 1
ATOM 718 N N . ILE A 1 94 ? 4.666 69.308 41.771 1.00 63.26 94 ILE A N 1
ATOM 719 C CA . ILE A 1 94 ? 3.498 68.463 41.515 1.00 66.38 94 ILE A CA 1
ATOM 720 C C . ILE A 1 94 ? 2.255 69.086 42.158 1.00 69.20 94 ILE A C 1
ATOM 721 O O . ILE A 1 94 ? 1.155 68.984 41.624 1.00 68.56 94 ILE A O 1
ATOM 726 N N . GLU A 1 95 ? 2.457 69.802 43.261 1.00 73.58 95 GLU A N 1
ATOM 727 C CA . GLU A 1 95 ? 1.372 70.491 43.940 1.00 76.78 95 GLU A CA 1
ATOM 728 C C . GLU A 1 95 ? 1.069 71.808 43.209 1.00 77.87 95 GLU A C 1
ATOM 729 O O . GLU A 1 95 ? 0.583 72.766 43.814 1.00 82.07 95 GLU A O 1
ATOM 735 N N . ALA A 1 96 ? 1.469 71.889 41.943 1.00 76.15 96 ALA A N 1
ATOM 736 C CA . ALA A 1 96 ? 1.205 73.062 41.113 1.00 73.20 96 ALA A CA 1
ATOM 737 C C . ALA A 1 96 ? 0.537 72.558 39.808 1.00 71.58 96 ALA A C 1
ATOM 738 O O . ALA A 1 96 ? 0.163 73.344 38.930 1.00 72.30 96 ALA A O 1
ATOM 740 N N . GLY A 1 97 ? 0.392 71.234 39.704 1.00 68.18 97 GLY A N 1
ATOM 741 C CA . GLY A 1 97 ? -0.284 70.644 38.562 1.00 69.99 97 GLY A CA 1
ATOM 742 C C . GLY A 1 97 ? 0.520 70.136 37.392 1.00 70.51 97 GLY A C 1
ATOM 743 O O . GLY A 1 97 ? 0.007 70.078 36.272 1.00 72.62 97 GLY A O 1
ATOM 744 N N . VAL A 1 98 ? 1.758 69.729 37.652 1.00 68.69 98 VAL A N 1
ATOM 745 C CA . VAL A 1 98 ? 2.643 69.224 36.618 1.00 64.59 98 VAL A CA 1
ATOM 746 C C . VAL A 1 98 ? 2.886 67.765 36.972 1.00 63.66 98 VAL A C 1
ATOM 747 O O . VAL A 1 98 ? 3.572 67.472 37.931 1.00 61.10 98 VAL A O 1
ATOM 751 N N . PRO A 1 99 ? 2.313 66.830 36.205 1.00 65.03 99 PRO A N 1
ATOM 752 C CA . PRO A 1 99 ? 2.506 65.409 36.494 1.00 66.24 99 PRO A CA 1
ATOM 753 C C . PRO A 1 99 ? 3.903 64.908 36.123 1.00 67.93 99 PRO A C 1
ATOM 754 O O . PRO A 1 99 ? 4.373 65.068 34.984 1.00 73.55 99 PRO A O 1
ATOM 758 N N . ILE A 1 100 ? 4.571 64.299 37.087 1.00 65.60 100 ILE A N 1
ATOM 759 C CA . ILE A 1 100 ? 5.881 63.741 36.823 1.00 63.23 100 ILE A CA 1
ATOM 760 C C . ILE A 1 100 ? 5.777 62.225 37.077 1.00 63.50 100 ILE A C 1
ATOM 761 O O . ILE A 1 100 ? 5.420 61.781 38.159 1.00 62.37 100 ILE A O 1
ATOM 766 N N . LYS A 1 101 ? 5.949 61.440 36.027 1.00 64.99 101 LYS A N 1
ATOM 767 C CA . LYS A 1 101 ? 5.815 59.998 36.168 1.00 69.04 101 LYS A CA 1
ATOM 768 C C . LYS A 1 101 ? 6.980 59.340 36.921 1.00 70.77 101 LYS A C 1
ATOM 769 O O . LYS A 1 101 ? 6.770 58.612 37.894 1.00 72.41 101 LYS A O 1
ATOM 775 N N . THR A 1 102 ? 8.202 59.560 36.448 1.00 70.24 102 THR A N 1
ATOM 776 C CA . THR A 1 102 ? 9.372 58.978 37.090 1.00 69.67 102 THR A CA 1
ATOM 777 C C . THR A 1 102 ? 10.395 60.063 37.415 1.00 66.97 102 THR A C 1
ATOM 778 O O . THR A 1 102 ? 10.386 61.142 36.830 1.00 67.56 102 THR A O 1
ATOM 782 N N . VAL A 1 103 ? 11.258 59.784 38.380 1.00 63.24 103 VAL A N 1
ATOM 783 C CA . VAL A 1 103 ? 12.308 60.719 38.776 1.00 57.72 103 VAL A CA 1
ATOM 784 C C . VAL A 1 103 ? 13.611 59.924 38.789 1.00 55.28 103 VAL A C 1
ATOM 785 O O . VAL A 1 103 ? 13.636 58.813 39.316 1.00 54.79 103 VAL A O 1
ATOM 789 N N . ASN A 1 104 ? 14.650 60.433 38.129 1.00 51.87 104 ASN A N 1
ATOM 790 C CA . ASN A 1 104 ? 15.935 59.738 38.111 1.00 50.92 104 ASN A CA 1
ATOM 791 C C . ASN A 1 104 ? 16.857 60.377 39.142 1.00 52.44 104 ASN A C 1
ATOM 792 O O . ASN A 1 104 ? 17.259 61.527 38.978 1.00 57.47 104 ASN A O 1
ATOM 797 N N . VAL A 1 105 ? 17.106 59.675 40.242 1.00 51.11 105 VAL A N 1
ATOM 798 C CA . VAL A 1 105 ? 17.998 60.162 41.288 1.00 50.54 105 VAL A CA 1
ATOM 799 C C . VAL A 1 105 ? 19.423 59.962 40.818 1.00 49.09 105 VAL A C 1
ATOM 800 O O . VAL A 1 105 ? 19.885 58.836 40.576 1.00 46.78 105 VAL A O 1
ATOM 804 N N . GLY A 1 106 ? 20.101 61.088 40.693 1.00 47.57 106 GLY A N 1
ATOM 805 C CA . GLY A 1 106 ? 21.459 61.090 40.217 1.00 50.52 106 GLY A CA 1
ATOM 806 C C . GLY A 1 106 ? 22.503 61.320 41.277 1.00 49.45 106 GLY A C 1
ATOM 807 O O . GLY A 1 106 ? 23.474 60.596 41.302 1.00 49.75 106 GLY A O 1
ATOM 808 N N . GLY A 1 107 ? 22.349 62.346 42.110 1.00 48.50 107 GLY A N 1
ATOM 809 C CA . GLY A 1 107 ? 23.328 62.580 43.164 1.00 45.91 107 GLY A CA 1
ATOM 810 C C . GLY A 1 107 ? 22.926 63.723 44.081 1.00 46.75 107 GLY A C 1
ATOM 811 O O . GLY A 1 107 ? 22.218 64.620 43.642 1.00 48.57 107 GLY A O 1
ATOM 812 N N . MET A 1 108 ? 23.290 63.633 45.362 1.00 45.64 108 MET A N 1
ATOM 813 C CA . MET A 1 108 ? 23.024 64.673 46.350 1.00 46.20 108 MET A CA 1
ATOM 814 C C . MET A 1 108 ? 24.277 64.558 47.190 1.00 48.53 108 MET A C 1
ATOM 815 O O . MET A 1 108 ? 24.489 63.552 47.862 1.00 47.41 108 MET A O 1
ATOM 820 N N . ARG A 1 109 ? 25.175 65.525 46.991 1.00 52.39 109 ARG A N 1
ATOM 821 C CA . ARG A 1 109 ? 26.486 65.548 47.627 1.00 54.15 109 ARG A CA 1
ATOM 822 C C . ARG A 1 109 ? 26.386 65.509 49.113 1.00 55.63 109 ARG A C 1
ATOM 823 O O . ARG A 1 109 ? 25.447 66.061 49.697 1.00 58.72 109 ARG A O 1
ATOM 831 N N . PHE A 1 110 ? 27.349 64.805 49.703 1.00 55.75 110 PHE A N 1
ATOM 832 C CA . PHE A 1 110 ? 27.460 64.665 51.148 1.00 55.10 110 PHE A CA 1
ATOM 833 C C . PHE A 1 110 ? 27.830 66.002 51.772 1.00 55.99 110 PHE A C 1
ATOM 834 O O . PHE A 1 110 ? 28.439 66.854 51.148 1.00 55.92 110 PHE A O 1
ATOM 842 N N . GLU A 1 111 ? 27.466 66.138 53.036 1.00 59.41 111 GLU A N 1
ATOM 843 C CA . GLU A 1 111 ? 27.729 67.291 53.865 1.00 61.23 111 GLU A CA 1
ATOM 844 C C . GLU A 1 111 ? 27.822 66.746 55.291 1.00 63.39 111 GLU A C 1
ATOM 845 O O . GLU A 1 111 ? 27.481 65.583 55.532 1.00 63.13 111 GLU A O 1
ATOM 851 N N . ASN A 1 112 ? 28.285 67.554 56.238 1.00 66.00 112 ASN A N 1
ATOM 852 C CA . ASN A 1 112 ? 28.407 67.030 57.595 1.00 67.22 112 ASN A CA 1
ATOM 853 C C . ASN A 1 112 ? 27.106 66.693 58.304 1.00 66.71 112 ASN A C 1
ATOM 854 O O . ASN A 1 112 ? 27.072 65.791 59.140 1.00 66.61 112 ASN A O 1
ATOM 859 N N . HIS A 1 113 ? 26.022 67.338 57.901 1.00 65.87 113 HIS A N 1
ATOM 860 C CA . HIS A 1 113 ? 24.743 67.072 58.532 1.00 66.69 113 HIS A CA 1
ATOM 861 C C . HIS A 1 113 ? 23.864 66.128 57.705 1.00 69.19 113 HIS A C 1
ATOM 862 O O . HIS A 1 113 ? 22.645 66.024 57.952 1.00 72.43 113 HIS A O 1
ATOM 869 N N . ARG A 1 114 ? 24.451 65.514 56.670 1.00 67.29 114 ARG A N 1
ATOM 870 C CA . ARG A 1 114 ? 23.719 64.579 55.815 1.00 59.43 114 ARG A CA 1
ATOM 871 C C . ARG A 1 114 ? 24.094 63.139 56.133 1.00 58.88 114 ARG A C 1
ATOM 872 O O . ARG A 1 114 ? 25.123 62.840 56.753 1.00 56.81 114 ARG A O 1
ATOM 880 N N . ARG A 1 115 ? 23.242 62.237 55.676 1.00 58.00 115 ARG A N 1
ATOM 881 C CA . ARG A 1 115 ? 23.442 60.832 55.894 1.00 58.26 115 ARG A CA 1
ATOM 882 C C . ARG A 1 115 ? 23.692 60.163 54.525 1.00 60.65 115 ARG A C 1
ATOM 883 O O . ARG A 1 115 ? 22.786 60.118 53.688 1.00 65.68 115 ARG A O 1
ATOM 891 N N . GLN A 1 116 ? 24.907 59.669 54.269 1.00 57.40 116 GLN A N 1
ATOM 892 C CA . GLN A 1 116 ? 25.187 59.039 52.981 1.00 56.92 116 GLN A CA 1
ATOM 893 C C . GLN A 1 116 ? 24.346 57.790 52.844 1.00 56.18 116 GLN A C 1
ATOM 894 O O . GLN A 1 116 ? 24.355 56.979 53.728 1.00 57.10 116 GLN A O 1
ATOM 900 N N . ILE A 1 117 ? 23.636 57.635 51.729 1.00 57.09 117 ILE A N 1
ATOM 901 C CA . ILE A 1 117 ? 22.778 56.467 51.465 1.00 56.53 117 ILE A CA 1
ATOM 902 C C . ILE A 1 117 ? 23.330 55.546 50.342 1.00 60.07 117 ILE A C 1
ATOM 903 O O . ILE A 1 117 ? 23.071 54.335 50.315 1.00 61.43 117 ILE A O 1
ATOM 908 N N . THR A 1 118 ? 24.003 56.160 49.360 1.00 62.37 118 THR A N 1
ATOM 909 C CA . THR A 1 118 ? 24.638 55.461 48.227 1.00 60.41 118 THR A CA 1
ATOM 910 C C . THR A 1 118 ? 25.897 56.276 47.865 1.00 58.18 118 THR A C 1
ATOM 911 O O . THR A 1 118 ? 26.037 57.437 48.279 1.00 56.21 118 THR A O 1
ATOM 915 N N . LYS A 1 119 ? 26.798 55.659 47.105 1.00 54.54 119 LYS A N 1
ATOM 916 C CA . LYS A 1 119 ? 28.021 56.299 46.687 1.00 52.89 119 LYS A CA 1
ATOM 917 C C . LYS A 1 119 ? 27.818 57.771 46.288 1.00 55.10 119 LYS A C 1
ATOM 918 O O . LYS A 1 119 ? 28.628 58.638 46.624 1.00 55.17 119 LYS A O 1
ATOM 924 N N . SER A 1 120 ? 26.676 58.081 45.684 1.00 57.42 120 SER A N 1
ATOM 925 C CA . SER A 1 120 ? 26.408 59.459 45.255 1.00 57.10 120 SER A CA 1
ATOM 926 C C . SER A 1 120 ? 25.228 60.209 45.908 1.00 58.09 120 SER A C 1
ATOM 927 O O . SER A 1 120 ? 25.101 61.424 45.714 1.00 62.36 120 SER A O 1
ATOM 930 N N . VAL A 1 121 ? 24.331 59.527 46.627 1.00 53.64 121 VAL A N 1
ATOM 931 C CA . VAL A 1 121 ? 23.209 60.246 47.264 1.00 49.84 121 VAL A CA 1
ATOM 932 C C . VAL A 1 121 ? 23.336 60.400 48.776 1.00 48.43 121 VAL A C 1
ATOM 933 O O . VAL A 1 121 ? 23.589 59.427 49.477 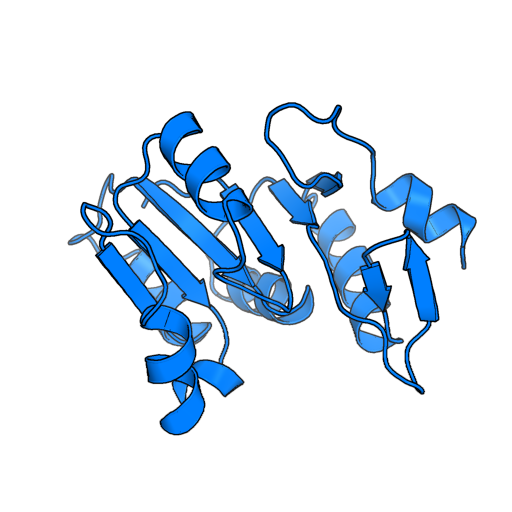1.00 47.87 121 VAL A O 1
ATOM 937 N N . SER A 1 122 ? 23.166 61.617 49.272 1.00 47.27 122 SER A N 1
ATOM 938 C CA . SER A 1 122 ? 23.225 61.861 50.713 1.00 48.06 122 SER A CA 1
ATOM 939 C C . SER A 1 122 ? 22.012 62.679 50.995 1.00 48.64 122 SER A C 1
ATOM 940 O O . SER A 1 122 ? 21.673 63.580 50.238 1.00 48.88 122 SER A O 1
ATOM 943 N N . VAL A 1 123 ? 21.319 62.298 52.057 1.00 49.36 123 VAL A N 1
ATOM 944 C CA . VAL A 1 123 ? 20.068 62.918 52.439 1.00 47.94 123 VAL A CA 1
ATOM 945 C C . VAL A 1 123 ? 20.058 63.424 53.867 1.00 49.30 123 VAL A C 1
ATOM 946 O O . VAL A 1 123 ? 20.851 62.999 54.707 1.00 49.81 123 VAL A O 1
ATOM 950 N N . THR A 1 124 ? 19.091 64.307 54.095 1.00 50.20 124 THR A N 1
ATOM 951 C CA . THR A 1 124 ? 18.767 64.941 55.360 1.00 50.37 124 THR A CA 1
ATOM 952 C C . THR A 1 124 ? 17.391 64.375 55.732 1.00 55.18 124 THR A C 1
ATOM 953 O O . THR A 1 124 ? 16.795 63.613 54.979 1.00 55.13 124 THR A O 1
ATOM 957 N N . GLU A 1 125 ? 16.823 64.857 56.831 1.00 62.10 125 GLU A N 1
ATOM 958 C CA . GLU A 1 125 ? 15.491 64.386 57.259 1.00 65.29 125 GLU A CA 1
ATOM 959 C C . GLU A 1 125 ? 14.393 64.904 56.288 1.00 64.36 125 GLU A C 1
ATOM 960 O O . GLU A 1 125 ? 13.471 64.153 55.927 1.00 62.01 125 GLU A O 1
ATOM 966 N N . GLN A 1 126 ? 14.512 66.168 55.852 1.00 64.82 126 GLN A N 1
ATOM 967 C CA . GLN A 1 126 ? 13.531 66.754 54.919 1.00 64.04 126 GLN A CA 1
ATOM 968 C C . GLN A 1 126 ? 13.572 66.014 53.604 1.00 63.75 126 GLN A C 1
ATOM 969 O O . GLN A 1 126 ? 12.528 65.844 52.978 1.00 67.55 126 GLN A O 1
ATOM 975 N N . ASP A 1 127 ? 14.760 65.558 53.191 1.00 62.23 127 ASP A N 1
ATOM 976 C CA . ASP A 1 127 ? 14.892 64.826 51.918 1.00 60.98 127 ASP A CA 1
ATOM 977 C C . ASP A 1 127 ? 14.079 63.530 51.914 1.00 60.21 127 ASP A C 1
ATOM 978 O O . ASP A 1 127 ? 13.327 63.253 50.969 1.00 58.34 127 ASP A O 1
ATOM 983 N N . ILE A 1 128 ? 14.204 62.774 53.006 1.00 60.77 128 ILE A N 1
ATOM 984 C CA . ILE A 1 128 ? 13.544 61.484 53.193 1.00 61.01 128 ILE A CA 1
ATOM 985 C C . ILE A 1 128 ? 12.034 61.571 53.202 1.00 63.36 128 ILE A C 1
ATOM 986 O O . ILE A 1 128 ? 11.368 60.754 52.556 1.00 64.29 128 ILE A O 1
ATOM 991 N N . LYS A 1 129 ? 11.485 62.555 53.912 1.00 63.27 129 LYS A N 1
ATOM 992 C CA . LYS A 1 129 ? 10.045 62.726 53.938 1.00 64.42 129 LYS A CA 1
ATOM 993 C C . LYS A 1 129 ? 9.559 62.871 52.502 1.00 65.14 129 LYS A C 1
ATOM 994 O O . LYS A 1 129 ? 8.669 62.119 52.061 1.00 66.42 129 LYS A O 1
ATOM 1000 N N . ALA A 1 130 ? 10.223 63.760 51.751 1.00 65.34 130 ALA A N 1
ATOM 1001 C CA . ALA A 1 130 ? 9.867 64.042 50.350 1.00 66.12 130 ALA A CA 1
ATOM 1002 C C . ALA A 1 130 ? 9.989 62.843 49.401 1.00 67.29 130 ALA A C 1
ATOM 1003 O O . ALA A 1 130 ? 9.161 62.689 48.473 1.00 67.28 130 ALA A O 1
ATOM 1005 N N . PHE A 1 131 ? 11.023 62.015 49.602 1.00 65.07 131 PHE A N 1
ATOM 1006 C CA . PHE A 1 131 ? 11.170 60.810 48.798 1.00 65.42 131 PHE A CA 1
ATOM 1007 C C . PHE A 1 131 ? 9.960 59.919 49.154 1.00 68.56 131 PHE A C 1
ATOM 1008 O O . PHE A 1 131 ? 9.433 59.217 48.280 1.00 69.95 131 PHE A O 1
ATOM 1016 N N . GLU A 1 132 ? 9.513 59.947 50.423 1.00 69.99 132 GLU A N 1
ATOM 1017 C CA . GLU A 1 132 ? 8.339 59.159 50.844 1.00 70.81 132 GLU A CA 1
ATOM 1018 C C . GLU A 1 132 ? 7.143 59.692 50.055 1.00 68.40 132 GLU A C 1
ATOM 1019 O O . GLU A 1 132 ? 6.613 59.004 49.165 1.00 69.06 132 GLU A O 1
ATOM 1025 N N . THR A 1 133 ? 6.770 60.940 50.336 1.00 62.35 133 THR A N 1
ATOM 1026 C CA . THR A 1 133 ? 5.662 61.590 49.634 1.00 61.06 133 THR A CA 1
ATOM 1027 C C . THR A 1 133 ? 5.627 61.285 48.117 1.00 62.05 133 THR A C 1
ATOM 1028 O O . THR A 1 133 ? 4.579 61.290 47.497 1.00 60.26 133 THR A O 1
ATOM 1032 N N . LEU A 1 134 ? 6.800 61.094 47.523 1.00 65.69 134 LEU A N 1
ATOM 1033 C CA . LEU A 1 134 ? 6.913 60.845 46.097 1.00 69.61 134 LEU A CA 1
ATOM 1034 C C . LEU A 1 134 ? 6.477 59.466 45.712 1.00 73.69 134 LEU A C 1
ATOM 1035 O O . LEU A 1 134 ? 6.064 59.231 44.569 1.00 73.40 134 LEU A O 1
ATOM 1040 N N . SER A 1 135 ? 6.635 58.528 46.636 1.00 77.24 135 SER A N 1
ATOM 1041 C CA . SER A 1 135 ? 6.217 57.175 46.346 1.00 81.38 135 SER A CA 1
ATOM 1042 C C . SER A 1 135 ? 4.721 57.118 46.650 1.00 84.04 135 SER A C 1
ATOM 1043 O O . SER A 1 135 ? 3.998 56.273 46.112 1.00 84.72 135 SER A O 1
ATOM 1046 N N . ASP A 1 136 ? 4.264 58.073 47.463 1.00 85.17 136 ASP A N 1
ATOM 1047 C CA . ASP A 1 136 ? 2.851 58.175 47.828 1.00 87.85 136 ASP A CA 1
ATOM 1048 C C . ASP A 1 136 ? 2.024 58.718 46.679 1.00 86.00 136 ASP A C 1
ATOM 1049 O O . ASP A 1 136 ? 0.842 58.393 46.530 1.00 88.31 136 ASP A O 1
ATOM 1054 N N . LYS A 1 137 ? 2.621 59.625 45.932 1.00 81.89 137 LYS A N 1
ATOM 1055 C CA . LYS A 1 137 ? 1.958 60.193 44.795 1.00 79.37 137 LYS A CA 1
ATOM 1056 C C . LYS A 1 137 ? 2.137 59.217 43.640 1.00 79.92 137 LYS A C 1
ATOM 1057 O O . LYS A 1 137 ? 1.777 59.518 42.506 1.00 79.97 137 LYS A O 1
ATOM 1063 N N . GLY A 1 138 ? 2.716 58.052 43.926 1.00 78.78 138 GLY A N 1
ATOM 1064 C CA . GLY A 1 138 ? 2.927 57.050 42.894 1.00 78.65 138 GLY A CA 1
ATOM 1065 C C . GLY A 1 138 ? 4.104 57.268 41.943 1.00 78.89 138 GLY A C 1
ATOM 1066 O O . GLY A 1 138 ? 4.269 56.527 40.962 1.00 80.27 138 GLY A O 1
ATOM 1067 N N . VAL A 1 139 ? 4.967 58.232 42.249 1.00 76.06 139 VAL A N 1
ATOM 1068 C CA . VAL A 1 139 ? 6.093 58.522 41.375 1.00 71.72 139 VAL A CA 1
ATOM 1069 C C . VAL A 1 139 ? 7.149 57.453 41.469 1.00 68.93 139 VAL A C 1
ATOM 1070 O O . VAL A 1 139 ? 7.606 57.151 42.549 1.00 67.39 139 VAL A O 1
ATOM 1074 N N . LYS A 1 140 ? 7.511 56.866 40.336 1.00 68.10 140 LYS A N 1
ATOM 1075 C CA . LYS A 1 140 ? 8.555 55.848 40.301 1.00 69.17 140 LYS A CA 1
ATOM 1076 C C . LYS A 1 140 ? 9.851 56.589 40.613 1.00 71.25 140 LYS A C 1
ATOM 1077 O O . LYS A 1 140 ? 10.045 57.693 40.111 1.00 76.17 140 LYS A O 1
ATOM 1083 N N . LEU A 1 141 ? 10.690 56.030 41.490 1.00 72.00 141 LEU A N 1
ATOM 1084 C CA . LEU A 1 141 ? 11.986 56.635 41.861 1.00 69.72 141 LEU A CA 1
ATOM 1085 C C . LEU A 1 141 ? 13.113 55.658 41.491 1.00 68.46 141 LEU A C 1
ATOM 1086 O O . LEU A 1 141 ? 13.210 54.568 42.041 1.00 68.75 141 LEU A O 1
ATOM 1091 N N . GLU A 1 142 ? 13.966 56.068 40.558 1.00 66.46 142 GLU A N 1
ATOM 1092 C CA . GLU A 1 142 ? 15.041 55.225 40.039 1.00 64.67 142 GLU A CA 1
ATOM 1093 C C . GLU A 1 142 ? 16.434 55.765 40.326 1.00 61.50 142 GLU A C 1
ATOM 1094 O O . GLU A 1 142 ? 16.618 56.957 40.560 1.00 65.46 142 GLU A O 1
ATOM 1100 N N . LEU A 1 143 ? 17.429 54.899 40.306 1.00 53.53 143 LEU A N 1
ATOM 1101 C CA . LEU A 1 143 ? 18.736 55.375 40.612 1.00 52.51 143 LEU A CA 1
ATOM 1102 C C . LEU A 1 143 ? 19.684 54.981 39.549 1.00 53.69 143 LEU A C 1
ATOM 1103 O O . LEU A 1 143 ? 19.781 53.819 39.241 1.00 54.09 143 LEU A O 1
ATOM 1108 N N . ARG A 1 144 ? 20.366 55.956 38.973 1.00 55.07 144 ARG A N 1
ATOM 1109 C CA . ARG A 1 144 ? 21.405 55.665 37.997 1.00 58.84 144 ARG A CA 1
ATOM 1110 C C . ARG A 1 144 ? 21.972 56.930 37.427 1.00 61.40 144 ARG A C 1
ATOM 1111 O O . ARG A 1 144 ? 21.307 57.971 37.439 1.00 65.54 144 ARG A O 1
ATOM 1119 N N . GLN A 1 145 ? 23.228 56.863 37.002 1.00 61.64 145 GLN A N 1
ATOM 1120 C CA . GLN A 1 145 ? 23.890 58.033 36.437 1.00 65.06 145 GLN A CA 1
ATOM 1121 C C . GLN A 1 145 ? 23.674 58.159 34.942 1.00 64.39 145 GLN A C 1
ATOM 1122 O O . GLN A 1 145 ? 23.287 59.220 34.442 1.00 65.55 145 GLN A O 1
ATOM 1128 N N . LEU A 1 146 ? 23.950 57.062 34.242 1.00 62.86 146 LEU A N 1
ATOM 1129 C CA . LEU A 1 146 ? 23.854 57.005 32.797 1.00 59.44 146 LEU A CA 1
ATOM 1130 C C . LEU A 1 146 ? 22.711 56.155 32.206 1.00 57.78 146 LEU A C 1
ATOM 1131 O O . LEU A 1 146 ? 22.088 55.353 32.904 1.00 61.09 146 LEU A O 1
ATOM 1136 N N . PRO A 1 147 ? 22.345 56.394 30.940 1.00 55.92 147 PRO A N 1
ATOM 1137 C CA . PRO A 1 147 ? 21.268 55.591 30.363 1.00 56.64 147 PRO A CA 1
ATOM 1138 C C . PRO A 1 147 ? 21.672 54.129 30.234 1.00 58.01 147 PRO A C 1
ATOM 1139 O O . PRO A 1 147 ? 20.834 53.257 30.051 1.00 58.79 147 PRO A O 1
ATOM 1143 N N . SER A 1 148 ? 22.964 53.871 30.369 1.00 60.42 148 SER A N 1
ATOM 1144 C CA . SER A 1 148 ? 23.520 52.515 30.286 1.00 62.98 148 SER A CA 1
ATOM 1145 C C . SER A 1 148 ? 23.735 51.761 31.591 1.00 65.24 148 SER A C 1
ATOM 1146 O O . SER A 1 148 ? 24.090 50.600 31.576 1.00 67.04 148 SER A O 1
ATOM 1149 N N . ASP A 1 149 ? 23.608 52.431 32.720 1.00 70.38 149 ASP A N 1
ATOM 1150 C CA . ASP A 1 149 ? 23.764 51.747 33.988 1.00 75.44 149 ASP A CA 1
ATOM 1151 C C . ASP A 1 149 ? 22.394 51.098 34.127 1.00 78.11 149 ASP A C 1
ATOM 1152 O O . ASP A 1 149 ? 21.431 51.587 33.527 1.00 79.77 149 ASP A O 1
ATOM 1157 N N . ALA A 1 150 ? 22.307 49.950 34.795 1.00 79.89 150 ALA A N 1
ATOM 1158 C CA . ALA A 1 150 ? 21.011 49.297 34.984 1.00 81.84 150 ALA A CA 1
ATOM 1159 C C . ALA A 1 150 ? 20.223 50.079 36.036 1.00 82.26 150 ALA A C 1
ATOM 1160 O O . ALA A 1 150 ? 20.787 50.578 36.998 1.00 81.10 150 ALA A O 1
ATOM 1162 N N . SER A 1 151 ? 18.920 50.209 35.831 1.00 84.40 151 SER A N 1
ATOM 1163 C CA . SER A 1 151 ? 18.084 50.965 36.757 1.00 86.48 151 SER A CA 1
ATOM 1164 C C . SER A 1 151 ? 17.883 50.257 38.090 1.00 87.52 151 SER A C 1
ATOM 1165 O O . SER A 1 151 ? 17.338 49.157 38.130 1.00 91.14 151 SER A O 1
ATOM 1168 N N . GLU A 1 152 ? 18.375 50.857 39.171 1.00 87.03 152 GLU A N 1
ATOM 1169 C CA . GLU A 1 152 ? 18.198 50.279 40.497 1.00 86.38 152 GLU A CA 1
ATOM 1170 C C . GLU A 1 152 ? 16.990 50.937 41.134 1.00 83.11 152 GLU A C 1
ATOM 1171 O O . GLU A 1 152 ? 16.569 52.009 40.714 1.00 80.16 152 GLU A O 1
ATOM 1177 N N . ASP A 1 153 ? 16.372 50.255 42.085 1.00 82.45 153 ASP A N 1
ATOM 1178 C CA . ASP A 1 153 ? 15.222 50.841 42.738 1.00 81.26 153 ASP A CA 1
ATOM 1179 C C . ASP A 1 153 ? 15.710 51.645 43.915 1.00 80.71 153 ASP A C 1
ATOM 1180 O O . ASP A 1 153 ? 16.431 51.139 44.784 1.00 80.97 153 ASP A O 1
ATOM 1185 N N . PHE A 1 154 ? 15.306 52.904 43.940 1.00 78.37 154 PHE A N 1
ATOM 1186 C CA . PHE A 1 154 ? 15.733 53.765 45.016 1.00 74.82 154 PHE A CA 1
ATOM 1187 C C . PHE A 1 154 ? 14.970 53.543 46.271 1.00 75.25 154 PHE A C 1
ATOM 1188 O O . PHE A 1 154 ? 15.549 53.633 47.354 1.00 76.04 154 PHE A O 1
ATOM 1196 N N . VAL A 1 155 ? 13.667 53.311 46.130 1.00 75.68 155 VAL A N 1
ATOM 1197 C CA . VAL A 1 155 ? 12.795 53.072 47.276 1.00 78.30 155 VAL A CA 1
ATOM 1198 C C . VAL A 1 155 ? 13.314 51.914 48.126 1.00 76.23 155 VAL A C 1
ATOM 1199 O O . VAL A 1 155 ? 13.594 52.103 49.310 1.00 75.96 155 VAL A O 1
ATOM 1203 N N . GLN A 1 156 ? 13.503 50.743 47.524 1.00 74.73 156 GLN A N 1
ATOM 1204 C CA . GLN A 1 156 ? 14.039 49.611 48.270 1.00 73.90 156 GLN A C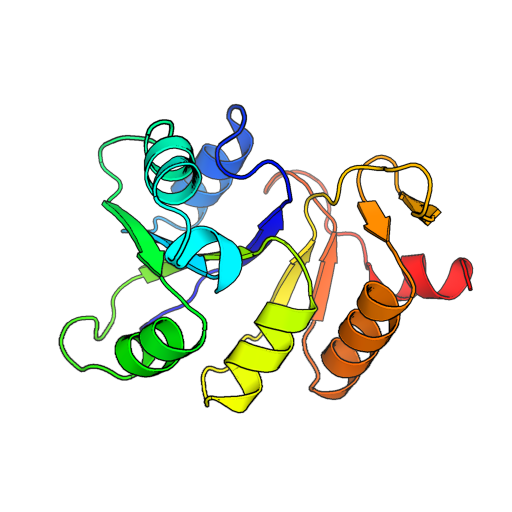A 1
ATOM 1205 C C . GLN A 1 156 ? 15.362 50.041 48.933 1.00 73.02 156 GLN A C 1
ATOM 1206 O O . GLN A 1 156 ? 15.532 49.840 50.131 1.00 75.36 156 GLN A O 1
ATOM 1212 N N . ILE A 1 157 ? 16.238 50.737 48.201 1.00 72.65 157 ILE A N 1
ATOM 1213 C CA . ILE A 1 157 ? 17.536 51.158 48.768 1.00 71.17 157 ILE A CA 1
ATOM 1214 C C . ILE A 1 157 ? 17.417 52.076 49.994 1.00 74.37 157 ILE A C 1
ATOM 1215 O O . ILE A 1 157 ? 18.101 51.883 51.004 1.00 73.14 157 ILE A O 1
ATOM 1220 N N . LEU A 1 158 ? 16.540 53.068 49.896 1.00 76.69 158 LEU A N 1
ATOM 1221 C CA . LEU A 1 158 ? 16.325 54.021 50.977 1.00 79.44 158 LEU A CA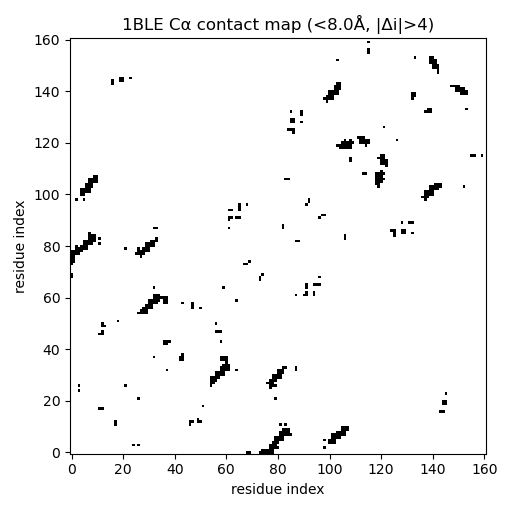 1
ATOM 1222 C C . LEU A 1 158 ? 15.747 53.350 52.211 1.00 84.32 158 LEU A C 1
ATOM 1223 O O . LEU A 1 158 ? 16.211 53.621 53.320 1.00 87.07 158 LEU A O 1
ATOM 1228 N N . ARG A 1 159 ? 14.748 52.483 52.027 1.00 88.24 159 ARG A N 1
ATOM 1229 C CA . ARG A 1 159 ? 14.097 51.760 53.145 1.00 92.13 159 ARG A CA 1
ATOM 1230 C C . ARG A 1 159 ? 15.057 50.884 53.969 1.00 92.69 159 ARG A C 1
ATOM 1231 O O . ARG A 1 159 ? 14.986 50.877 55.203 1.00 91.87 159 ARG A O 1
ATOM 1239 N N . ASN A 1 160 ? 15.915 50.131 53.271 1.00 94.45 160 ASN A N 1
ATOM 1240 C CA . ASN A 1 160 ? 16.916 49.259 53.888 1.00 95.93 160 ASN A CA 1
ATOM 1241 C C . ASN A 1 160 ? 17.852 50.073 54.772 1.00 98.33 160 ASN A C 1
ATOM 1242 O O . ASN A 1 160 ? 18.623 49.504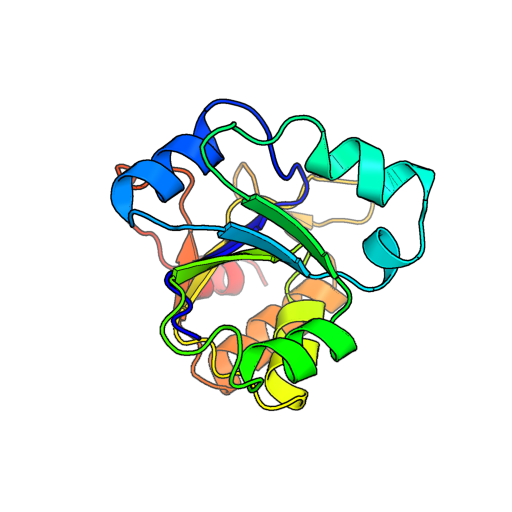 55.537 1.00 101.37 160 ASN A O 1
ATOM 1247 N N . VAL A 1 161 ? 17.808 51.400 54.656 1.00 100.03 161 VAL A N 1
ATOM 1248 C CA . VAL A 1 161 ? 18.658 52.275 55.459 1.00 101.86 161 VAL A CA 1
ATOM 1249 C C . VAL A 1 161 ? 17.995 52.768 56.757 1.00 103.61 161 VAL A C 1
ATOM 1250 O O . VAL A 1 161 ? 18.596 52.664 57.827 1.00 105.22 161 VAL A O 1
ATOM 1254 N N . THR A 1 162 ? 16.778 53.301 56.684 1.00 104.80 162 THR A N 1
ATOM 1255 C CA . THR A 1 162 ? 16.104 53.780 57.896 1.00 106.80 162 THR A CA 1
ATOM 1256 C C . THR A 1 162 ? 15.988 52.666 58.947 1.00 106.37 162 THR A C 1
ATOM 1257 O O . THR A 1 162 ? 16.470 52.884 60.077 0.00 105.67 162 THR A O 1
#

Foldseek 3Di:
DAEPAEEEDQLALDPCQVVQVCVVQVAQEEEEEAPVQAPDPVRQCVRVVNHDPSHHYGYDYLQVCLVVLPDPVCVPHYYYYYYNALVSVVVNVVSPDDDAEHEYEAHDDDPQWDDQDPGYTHHPVRVVSVVVCVVVVHFYWYDRHPPDDTDGVVVSVVVPD

B-factor: mean 67.19, std 17.26, range [40.52, 140.38]

CATH classification: 3.40.35.10

Organism: Bacillus subtilis (strain 168) (NCBI:txid224308)

Nearest PDB structures (foldseek):
  1ble-assembly1_A  TM=1.006E+00  e=2.637E-33  Bacillus subtilis
  1nrz-assembly1_A  TM=9.537E-01  e=2.499E-19  Klebsiella pneumoniae
  2jzn-assembly1_C  TM=9.461E-01  e=4.329E-19  Escherichia coli
  3lfj-assembly2_B  TM=8.970E-01  e=2.685E-15  Caldanaerobacter subterraneus subsp. tengcongensis MB4
  3eye-assembly1_A  TM=8.772E-01  e=8.206E-14  Escherichia coli O157:H7

Radius of gyration: 14.95 Å; Cα contacts (8 Å, |Δi|>4): 287; chains: 1; bounding box: 31×37×38 Å

Secondary structure (DSSP, 8-state):
-EEEEEEEETT-S-TTHHHHHHHHHT-SEEEEE-HHHHH-HHHHHHHHTSSPTTSEEEEE-HHHHHHHHH-STTTT-EEEEEESSSHHHHHHHTTT----EEEEEEB---TTSEE-SSSBEE-HHHHHHHHHHHHTT-EEEE-SSTTSPPEEHHHHHHTT-